Protein AF-A7SDS0-F1 (afdb_monomer)

Radius of gyration: 24.42 Å; Cα contacts (8 Å, |Δi|>4): 130; chains: 1; bounding box: 53×32×60 Å

Foldseek 3Di:
DPCADPPPRDNQWDDDVVQQWIARPVPRDTPDRHNDDPDWDWDQDPVRDIDTPDADDDPLDDDDGPDPDDDPDDDPVVVVLVVVLVVLLVLLVVVCVVVVHDPVLSVQLSVVVSVCVVVVVCPPHDSNVSSVVSSVVSCVVVVDDD

Nearest PDB structures (foldseek):
  6cnf-assembly1_R  TM=6.313E-01  e=9.341E-07  Saccharomyces cerevisiae S288C
  7nvu-assembly1_M  TM=5.508E-01  e=5.081E-06  Homo sapiens
  7ega-assembly1_R  TM=6.354E-01  e=1.802E-04  Homo sapiens
  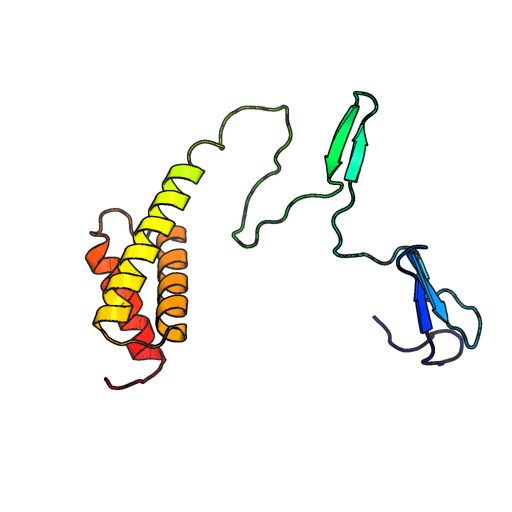5iy7-assembly1_M  TM=5.080E-01  e=5.376E-05  Homo sapiens
  7o4i-assembly1_M  TM=5.144E-01  e=5.688E-04  Saccharomyces cerevisiae S288C

pLDDT: mean 79.56, std 15.43, range [40.0, 96.19]

Structure (mmCIF, N/CA/C/O backbone):
data_AF-A7SDS0-F1
#
_entry.id   AF-A7SDS0-F1
#
loop_
_atom_site.group_PDB
_atom_site.id
_atom_site.type_symbol
_atom_site.label_atom_id
_atom_site.label_alt_id
_atom_site.label_comp_id
_atom_site.label_asym_id
_atom_site.label_entity_id
_atom_site.label_seq_id
_atom_site.pdbx_PDB_ins_code
_atom_site.Cartn_x
_atom_site.Cartn_y
_atom_site.Cartn_z
_atom_site.occupancy
_atom_site.B_iso_or_equiv
_atom_site.auth_seq_id
_atom_site.auth_comp_id
_atom_site.auth_asym_id
_atom_site.auth_atom_id
_atom_site.pdbx_PDB_model_num
ATOM 1 N N . MET A 1 1 ? -15.437 -6.298 22.801 1.00 51.81 1 MET A N 1
ATOM 2 C CA . MET A 1 1 ? -16.235 -5.190 23.356 1.00 51.81 1 MET A CA 1
ATOM 3 C C . MET A 1 1 ? -17.677 -5.644 23.437 1.00 51.81 1 MET A C 1
ATOM 5 O O . MET A 1 1 ? -18.330 -5.789 22.411 1.00 51.81 1 MET A O 1
ATOM 9 N N . SER A 1 2 ? -18.128 -5.999 24.636 1.00 57.97 2 SER A N 1
ATOM 10 C CA . SER A 1 2 ? -19.530 -6.306 24.908 1.00 57.97 2 SER A CA 1
ATOM 11 C C . SER A 1 2 ? -20.319 -5.001 24.879 1.00 57.97 2 SER A C 1
ATOM 13 O O . SER A 1 2 ? -20.086 -4.124 25.701 1.00 57.97 2 SER A O 1
ATOM 15 N N . SER A 1 3 ? -21.247 -4.858 23.937 1.00 71.56 3 SER A N 1
ATOM 16 C CA . SER A 1 3 ? -22.102 -3.670 23.782 1.00 71.56 3 SER A CA 1
ATOM 17 C C . SER A 1 3 ? -23.233 -3.588 24.818 1.00 71.56 3 SER A C 1
ATOM 19 O O . SER A 1 3 ? -24.247 -2.936 24.582 1.00 71.56 3 SER A O 1
ATOM 21 N N . VAL A 1 4 ? -23.114 -4.330 25.917 1.00 87.19 4 VAL A N 1
ATOM 22 C CA . VAL A 1 4 ? -24.142 -4.488 26.946 1.00 87.19 4 VAL A CA 1
ATOM 23 C C . VAL A 1 4 ? -23.477 -4.567 28.312 1.00 87.19 4 VAL A C 1
ATOM 25 O O . VAL A 1 4 ? -22.436 -5.207 28.474 1.00 87.19 4 VAL A O 1
ATOM 28 N N . CYS A 1 5 ? -24.081 -3.909 29.294 1.00 87.81 5 CYS A N 1
ATOM 29 C CA . CYS A 1 5 ? -23.612 -3.908 30.668 1.00 87.81 5 CYS A CA 1
ATOM 30 C C . CYS A 1 5 ? -23.800 -5.290 31.309 1.00 87.81 5 CYS A C 1
ATOM 32 O O . CYS A 1 5 ? -24.915 -5.806 31.369 1.00 87.81 5 CYS A O 1
ATOM 34 N N . SER A 1 6 ? -22.729 -5.856 31.867 1.00 85.56 6 SER A N 1
ATOM 35 C CA . SER A 1 6 ? -22.751 -7.160 32.546 1.00 85.56 6 SER A CA 1
ATOM 36 C C . SER A 1 6 ? -23.578 -7.176 33.838 1.00 85.56 6 SER A C 1
ATOM 38 O O . SER A 1 6 ? -23.940 -8.248 34.310 1.00 85.56 6 SER A O 1
ATOM 40 N N . ASN A 1 7 ? -23.853 -6.006 34.424 1.00 84.38 7 ASN A N 1
ATOM 41 C CA . ASN A 1 7 ? -24.532 -5.887 35.716 1.00 84.38 7 ASN A CA 1
ATOM 42 C C . ASN A 1 7 ? -26.047 -5.654 35.574 1.00 84.38 7 ASN A C 1
ATOM 44 O O . ASN A 1 7 ? -26.835 -6.257 36.294 1.00 84.38 7 ASN A O 1
ATOM 48 N N . CYS A 1 8 ? -26.472 -4.801 34.636 1.00 88.69 8 CYS A N 1
ATOM 49 C CA . CYS A 1 8 ? -27.887 -4.436 34.467 1.00 88.69 8 CYS A CA 1
ATOM 50 C C . CYS A 1 8 ? -28.469 -4.773 33.085 1.00 88.69 8 CYS A C 1
ATOM 52 O O . CYS A 1 8 ? -29.661 -4.577 32.865 1.00 88.69 8 CYS A O 1
ATOM 54 N N . GLY A 1 9 ? -27.651 -5.244 32.139 1.00 84.69 9 GLY A N 1
ATOM 55 C CA . GLY A 1 9 ? -28.074 -5.521 30.763 1.00 84.69 9 GLY A CA 1
ATOM 56 C C . GLY A 1 9 ? -28.340 -4.277 29.906 1.00 84.69 9 GLY A C 1
ATOM 57 O O . GLY A 1 9 ? -28.749 -4.415 28.756 1.00 84.69 9 GLY A O 1
ATOM 58 N N . GLY A 1 10 ? -28.111 -3.069 30.433 1.00 84.69 10 GLY A N 1
ATOM 59 C CA . GLY A 1 10 ? -28.291 -1.817 29.700 1.00 84.69 10 GLY A CA 1
ATOM 60 C C . GLY A 1 10 ? -27.309 -1.666 28.536 1.00 84.69 10 GLY A C 1
ATOM 61 O O . GLY A 1 10 ? -26.152 -2.076 28.628 1.00 84.69 10 GLY A O 1
ATOM 62 N N . SER A 1 11 ? -27.771 -1.058 27.445 1.00 86.19 11 SER A N 1
ATOM 63 C CA . SER A 1 11 ? -26.965 -0.738 26.257 1.00 86.19 11 SER A CA 1
ATOM 64 C C . SER A 1 11 ? -26.459 0.707 26.236 1.00 86.19 11 SER A C 1
ATOM 66 O O . SER A 1 11 ? -25.795 1.106 25.285 1.00 86.19 11 SER A O 1
ATOM 68 N N . ASP A 1 12 ? -26.808 1.495 27.252 1.00 86.88 12 ASP A N 1
ATOM 69 C CA . ASP A 1 12 ? -26.445 2.905 27.357 1.00 86.88 12 ASP A CA 1
ATOM 70 C C . ASP A 1 12 ? -25.140 3.039 28.152 1.00 86.88 12 ASP A C 1
ATOM 72 O O . ASP A 1 12 ? -25.111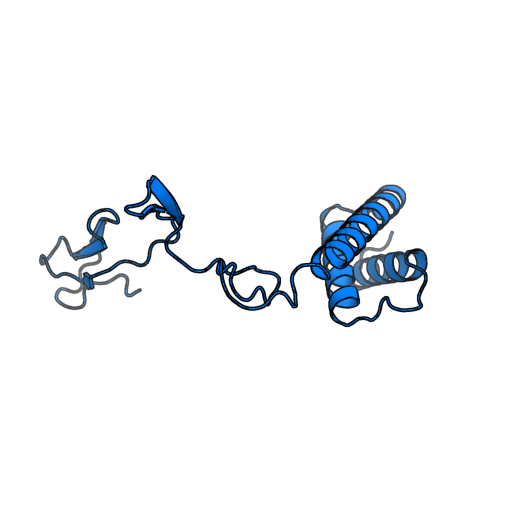 2.930 29.387 1.00 86.88 12 ASP A O 1
ATOM 76 N N . ILE A 1 13 ? -24.040 3.141 27.408 1.00 87.75 13 ILE A N 1
ATOM 77 C CA . ILE A 1 13 ? -22.668 3.141 27.912 1.00 87.75 13 ILE A CA 1
ATOM 78 C C . ILE A 1 13 ? -22.020 4.444 27.456 1.00 87.75 13 ILE A C 1
ATOM 80 O O . ILE A 1 13 ? -21.896 4.681 26.254 1.00 87.75 13 ILE A O 1
ATOM 84 N N . ASP A 1 14 ? -21.607 5.259 28.419 1.00 86.94 14 ASP A N 1
ATOM 85 C CA . ASP A 1 14 ? -20.808 6.452 28.178 1.00 86.94 14 ASP A CA 1
ATOM 86 C C . ASP A 1 14 ? -19.329 6.064 28.100 1.00 86.94 14 ASP A C 1
ATOM 88 O O . ASP A 1 14 ? -18.817 5.310 28.934 1.00 86.94 14 ASP A O 1
ATOM 92 N N . LEU A 1 15 ? -18.659 6.547 27.061 1.00 85.31 15 LEU A N 1
ATOM 93 C CA . LEU A 1 15 ? -17.249 6.293 26.802 1.00 85.31 15 LEU A CA 1
ATOM 94 C C . LEU A 1 15 ? -16.535 7.636 26.906 1.00 85.31 15 LEU A C 1
ATOM 96 O O . LEU A 1 15 ? -16.684 8.460 26.004 1.00 85.31 15 LEU A O 1
ATOM 100 N N . ASP A 1 16 ? -15.757 7.844 27.971 1.00 83.25 16 ASP A N 1
ATOM 101 C CA . ASP A 1 16 ? -14.927 9.041 28.135 1.00 83.25 16 ASP A CA 1
ATOM 102 C C . ASP A 1 16 ? -13.450 8.679 27.896 1.00 83.25 16 ASP A C 1
ATOM 104 O O . ASP A 1 16 ? -12.775 8.178 28.802 1.00 83.25 16 ASP A O 1
ATOM 108 N N . PRO A 1 17 ? -12.907 8.946 26.691 1.00 74.81 17 PRO A N 1
ATOM 109 C CA . PRO A 1 17 ? -11.506 8.676 26.377 1.00 74.81 17 PRO A CA 1
ATOM 110 C C . PRO A 1 17 ? -10.539 9.501 27.232 1.00 74.81 17 PRO A C 1
ATOM 112 O O . PRO A 1 17 ? -9.401 9.093 27.433 1.00 74.81 17 PRO A O 1
ATOM 115 N N . SER A 1 18 ? -10.983 10.654 27.739 1.00 76.00 18 SER A N 1
ATOM 116 C CA . SER A 1 18 ? -10.165 11.587 28.523 1.00 76.00 18 SER A CA 1
ATOM 117 C C . SER A 1 18 ? -9.903 11.062 29.931 1.00 76.00 18 SER A C 1
ATOM 119 O O . SER A 1 18 ? -8.848 11.323 30.506 1.00 76.00 18 SER A O 1
ATOM 121 N N . ARG A 1 19 ? -10.876 10.338 30.494 1.00 76.25 19 ARG A N 1
ATOM 122 C CA . ARG A 1 19 ? -10.727 9.611 31.761 1.00 76.25 19 ARG A CA 1
ATOM 123 C C . ARG A 1 19 ? -10.190 8.199 31.562 1.00 76.25 19 ARG A C 1
ATOM 125 O O . ARG A 1 19 ? -9.495 7.709 32.442 1.00 76.25 19 ARG A O 1
ATOM 132 N N . GLY A 1 20 ? -10.443 7.608 30.395 1.00 77.50 20 GLY A N 1
ATOM 133 C CA . GLY A 1 20 ? -10.007 6.258 30.059 1.00 77.50 20 GLY A CA 1
ATOM 134 C C . GLY A 1 20 ? -10.972 5.174 30.531 1.00 77.50 20 GLY A C 1
ATOM 135 O O . GLY A 1 20 ? -10.578 4.011 30.527 1.00 77.50 20 GLY A O 1
ATOM 136 N N . ASP A 1 21 ? -12.212 5.529 30.878 1.00 85.81 21 ASP A N 1
ATOM 137 C CA . ASP A 1 21 ? -13.171 4.611 31.493 1.00 85.81 21 ASP A CA 1
ATOM 138 C C . ASP A 1 21 ? -14.467 4.525 30.673 1.00 85.81 21 ASP A C 1
ATOM 140 O O . ASP A 1 21 ? -14.934 5.507 30.086 1.00 85.81 21 ASP A O 1
ATOM 144 N N . ALA A 1 22 ? -15.067 3.335 30.651 1.00 87.44 22 ALA A N 1
ATOM 145 C CA . ALA A 1 22 ? -16.376 3.076 30.056 1.00 87.44 22 ALA A CA 1
ATOM 146 C C . ALA A 1 22 ? -17.408 2.835 31.162 1.00 87.44 22 ALA A C 1
ATOM 148 O O . ALA A 1 22 ? -17.317 1.841 31.886 1.00 87.44 22 ALA A O 1
ATOM 149 N N . VAL A 1 23 ? -18.415 3.701 31.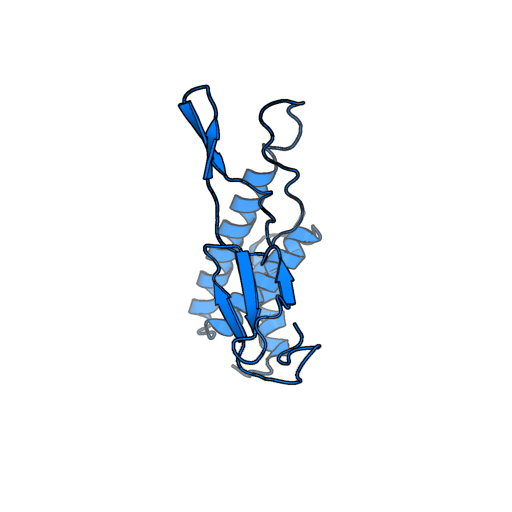291 1.00 89.06 23 VAL A N 1
ATOM 150 C CA . VAL A 1 23 ? -19.382 3.651 32.399 1.00 89.06 23 VAL A CA 1
ATOM 151 C C . VAL A 1 23 ? -20.795 3.434 31.875 1.00 89.06 23 VAL A C 1
ATOM 153 O O . VAL A 1 23 ? -21.276 4.143 30.998 1.00 89.06 23 VAL A O 1
ATOM 156 N N . CYS A 1 24 ? -21.514 2.462 32.435 1.00 90.69 24 CYS A N 1
ATOM 157 C CA . CYS A 1 24 ? -22.931 2.297 32.127 1.00 90.69 24 CYS A CA 1
ATOM 158 C C . CYS A 1 24 ? -23.766 3.385 32.818 1.00 90.69 24 CYS A C 1
ATOM 160 O O . CYS A 1 24 ? -23.798 3.448 34.048 1.00 90.69 24 CYS A O 1
ATOM 162 N N . MET A 1 25 ? -24.517 4.179 32.052 1.00 88.56 25 MET A N 1
ATOM 163 C CA . MET A 1 25 ? -25.352 5.256 32.606 1.00 88.56 25 MET A CA 1
ATOM 164 C C . MET A 1 25 ? -26.593 4.739 33.350 1.00 88.56 25 MET A C 1
ATOM 166 O O . MET A 1 25 ? -27.141 5.433 34.202 1.00 88.56 25 MET A O 1
ATOM 170 N N . GLY A 1 26 ? -27.023 3.502 33.080 1.00 86.62 26 GLY A N 1
ATOM 171 C CA . GLY A 1 26 ? -28.203 2.906 33.716 1.00 86.62 26 GLY A 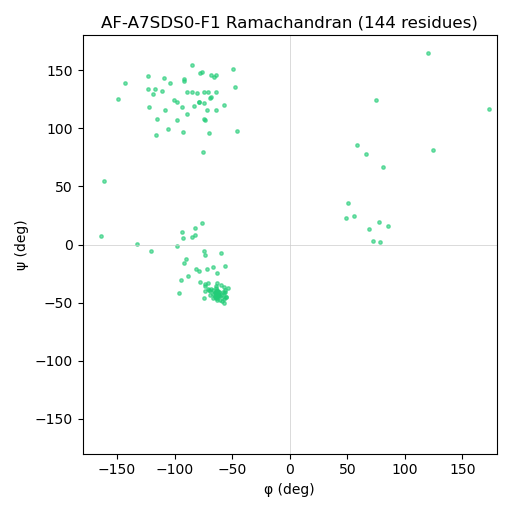CA 1
ATOM 172 C C . GLY A 1 26 ? -27.976 2.401 35.146 1.00 86.62 26 GLY A C 1
ATOM 173 O O . GLY A 1 26 ? -28.898 2.429 35.957 1.00 86.62 26 GLY A O 1
ATOM 174 N N . CYS A 1 27 ? -26.769 1.926 35.473 1.00 89.94 27 CYS A N 1
ATOM 175 C CA . CYS A 1 27 ? -26.460 1.368 36.800 1.00 89.94 27 CYS A CA 1
ATOM 176 C C . CYS A 1 27 ? -25.161 1.892 37.428 1.00 89.94 27 CYS A C 1
ATOM 178 O O . CYS A 1 27 ? -24.797 1.449 38.515 1.00 89.94 27 CYS A O 1
ATOM 180 N N . GLY A 1 28 ? -24.441 2.790 36.749 1.00 85.69 28 GLY A N 1
ATOM 181 C CA . GLY A 1 28 ? -23.186 3.378 37.227 1.00 85.69 28 GLY A CA 1
ATOM 182 C C . GLY A 1 28 ? -22.011 2.400 37.298 1.00 85.69 28 GLY A C 1
ATOM 183 O O . GLY A 1 28 ? -21.008 2.696 37.938 1.00 85.69 28 GLY A O 1
ATOM 184 N N . SER A 1 29 ? -22.129 1.214 36.694 1.00 86.88 29 SER A N 1
ATOM 185 C CA . SER A 1 29 ? -21.057 0.215 36.715 1.00 86.88 29 SER A CA 1
ATOM 186 C C . SER A 1 29 ? -19.999 0.540 35.664 1.00 86.88 29 SER A C 1
ATOM 188 O O . SER A 1 29 ? -20.341 0.760 34.500 1.00 86.88 29 SER A O 1
ATOM 190 N N . VAL A 1 30 ? -18.732 0.533 36.079 1.00 88.12 30 VAL A N 1
ATOM 191 C CA . VAL A 1 30 ? -17.578 0.686 35.188 1.00 88.12 30 VAL A CA 1
ATOM 192 C C . VAL A 1 30 ? -17.316 -0.650 34.496 1.00 88.12 30 VAL A C 1
ATOM 194 O O . VAL A 1 30 ? -17.205 -1.687 35.150 1.00 88.12 30 VAL A O 1
ATOM 197 N N . LEU A 1 31 ? -17.325 -0.638 33.166 1.00 86.38 31 LEU A N 1
ATOM 198 C CA . LEU A 1 31 ? -17.192 -1.825 32.321 1.00 86.38 31 LEU A CA 1
ATOM 199 C C . LEU A 1 31 ? -15.746 -2.064 31.883 1.00 86.38 31 LEU A C 1
ATOM 201 O O . LEU A 1 31 ? -15.356 -3.214 31.693 1.00 86.38 31 LEU A O 1
ATOM 205 N N . GLU A 1 32 ? -14.967 -0.996 31.727 1.00 79.06 32 GLU A N 1
ATOM 206 C CA . GLU A 1 32 ? -13.560 -1.046 31.340 1.00 79.06 32 GLU A CA 1
ATOM 207 C C . GLU A 1 32 ? -12.837 0.146 31.971 1.00 79.06 32 GLU A C 1
ATOM 209 O O . GLU A 1 32 ? -13.264 1.282 31.775 1.00 79.06 32 GLU A O 1
ATOM 214 N N . ASP A 1 33 ? -11.771 -0.140 32.721 1.00 72.25 33 ASP A N 1
ATOM 215 C CA . ASP A 1 33 ? -10.787 0.837 33.186 1.00 72.25 33 ASP A CA 1
ATOM 216 C C . ASP A 1 33 ? -9.575 0.723 32.247 1.00 72.25 33 ASP A C 1
ATOM 218 O O . ASP A 1 33 ? -8.994 -0.363 32.126 1.00 72.25 33 ASP A O 1
ATOM 222 N N . ASN A 1 34 ? -9.154 1.826 31.625 1.00 72.38 34 ASN A N 1
ATOM 223 C CA . ASN A 1 34 ? -8.078 1.938 30.621 1.00 72.38 34 ASN A CA 1
ATOM 224 C C . ASN A 1 34 ? -8.463 1.557 29.177 1.00 72.38 34 ASN A C 1
ATOM 226 O O . ASN A 1 34 ? -7.914 0.624 28.583 1.00 72.38 34 ASN A O 1
ATOM 230 N N . ILE A 1 35 ? -9.342 2.352 28.570 1.00 74.75 35 ILE A N 1
ATOM 231 C CA . ILE A 1 35 ? -9.636 2.301 27.133 1.00 74.75 35 ILE A CA 1
ATOM 232 C C . ILE A 1 35 ? -8.340 2.507 26.328 1.00 74.75 35 ILE A C 1
ATOM 234 O O . ILE A 1 35 ? -7.693 3.553 26.400 1.00 74.75 35 ILE A O 1
ATOM 238 N N . ILE A 1 36 ? -7.970 1.518 25.508 1.00 69.69 36 ILE A N 1
ATOM 239 C CA . ILE A 1 36 ? -6.827 1.633 24.592 1.00 69.69 36 ILE A CA 1
ATOM 240 C C . ILE A 1 36 ? -7.214 2.547 23.427 1.00 69.69 36 ILE A C 1
ATOM 242 O O . ILE A 1 36 ? -7.964 2.155 22.529 1.00 69.69 36 ILE A O 1
ATOM 246 N N . VAL A 1 37 ? -6.664 3.758 23.412 1.00 67.00 37 VAL A N 1
ATOM 247 C CA . VAL A 1 37 ? -6.875 4.736 22.339 1.00 67.00 37 VAL A CA 1
ATOM 248 C C . VAL A 1 37 ? -5.778 4.593 21.278 1.00 67.00 37 VAL A C 1
ATOM 250 O O . VAL A 1 37 ? -4.611 4.377 21.591 1.00 67.00 37 VAL A O 1
ATOM 253 N N . SER A 1 38 ? -6.132 4.718 19.997 1.00 69.00 38 SER A N 1
ATOM 254 C CA . SER A 1 38 ? -5.159 4.676 18.884 1.00 69.00 38 SER A CA 1
ATOM 255 C C . SER A 1 38 ? -4.462 6.021 18.632 1.00 69.00 38 SER A C 1
ATOM 257 O O . SER A 1 38 ? -3.877 6.223 17.566 1.00 69.00 38 SER A O 1
ATOM 259 N N . GLU A 1 39 ? -4.560 6.965 19.568 1.00 71.12 39 GLU A N 1
ATOM 260 C CA . GLU A 1 39 ? -3.958 8.288 19.432 1.00 71.12 39 GLU A CA 1
ATOM 261 C C . GLU A 1 39 ? -2.489 8.304 19.870 1.00 71.12 39 GLU A C 1
ATOM 263 O O . GLU A 1 39 ? -2.031 7.477 20.658 1.00 71.12 39 GLU A O 1
ATOM 268 N N . VAL A 1 40 ? -1.723 9.246 19.319 1.00 69.56 40 VAL A N 1
ATOM 269 C CA . VAL A 1 40 ? -0.298 9.393 19.632 1.00 69.56 40 VAL A CA 1
ATOM 270 C C . VAL A 1 40 ? -0.153 10.320 20.834 1.00 69.56 40 VAL A C 1
ATOM 272 O O . VAL A 1 40 ? -0.408 11.517 20.722 1.00 69.56 40 VAL A O 1
ATOM 275 N N . GLN A 1 41 ? 0.296 9.781 21.966 1.00 71.31 41 GLN A N 1
ATOM 276 C CA . GLN A 1 41 ? 0.593 10.565 23.165 1.00 71.31 41 GLN A CA 1
ATOM 277 C C . GLN A 1 41 ? 2.071 10.987 23.185 1.00 71.31 41 GLN A C 1
ATOM 279 O O . GLN A 1 41 ? 2.949 10.213 22.802 1.00 71.31 41 GLN A O 1
ATOM 284 N N . PHE A 1 42 ? 2.365 12.202 23.655 1.00 76.19 42 PHE A N 1
ATOM 285 C CA . PHE A 1 42 ? 3.730 12.719 23.802 1.00 76.19 42 PHE A CA 1
ATOM 286 C C . PHE A 1 42 ? 4.041 12.991 25.276 1.00 76.19 42 PHE A C 1
ATOM 288 O O . PHE A 1 42 ? 3.236 13.596 25.978 1.00 76.19 42 PHE A O 1
ATOM 295 N N . GLN A 1 43 ? 5.214 12.557 25.735 1.00 82.94 43 GLN A N 1
ATOM 296 C CA . GLN A 1 43 ? 5.751 12.841 27.061 1.00 82.94 43 GLN A CA 1
ATOM 297 C C . GLN A 1 43 ? 6.959 13.767 26.949 1.00 82.94 43 GLN A C 1
ATOM 299 O O . GLN A 1 43 ? 7.867 13.536 26.149 1.00 82.94 43 GLN A O 1
ATOM 304 N N . GLU A 1 44 ? 6.982 14.811 27.768 1.00 83.56 44 GLU A N 1
ATOM 305 C CA . GLU A 1 44 ? 8.148 15.671 27.937 1.00 83.56 44 GLU A CA 1
ATOM 306 C C . GLU A 1 44 ? 9.112 15.035 28.947 1.00 83.56 44 GLU A C 1
ATOM 308 O O . GLU A 1 44 ? 8.772 14.794 30.105 1.00 83.56 44 GLU A O 1
ATOM 313 N N . ASN A 1 45 ? 10.332 14.741 28.505 1.00 80.06 45 ASN A N 1
ATOM 314 C CA . ASN A 1 45 ? 11.407 14.260 29.359 1.00 80.06 45 ASN A CA 1
ATOM 315 C C . ASN A 1 45 ? 12.000 15.446 30.126 1.00 80.06 45 ASN A C 1
ATOM 317 O O . ASN A 1 45 ? 12.128 16.544 29.588 1.00 80.06 45 ASN A O 1
ATOM 321 N N . SER A 1 46 ? 12.477 15.209 31.349 1.00 79.50 46 SER A N 1
ATOM 322 C CA . SER A 1 46 ? 13.044 16.237 32.241 1.00 79.50 46 SER A CA 1
ATOM 323 C C . SER A 1 46 ? 14.266 16.993 31.683 1.00 79.50 46 SER A C 1
ATOM 325 O O . SER A 1 46 ? 14.716 17.957 32.291 1.00 79.50 46 SER A O 1
ATOM 327 N N . LEU A 1 47 ? 14.803 16.572 30.533 1.00 80.44 47 LEU A N 1
ATOM 328 C CA . LEU A 1 47 ? 15.858 17.255 29.773 1.00 80.44 47 LEU A CA 1
ATOM 329 C C . LEU A 1 47 ? 15.312 18.189 28.666 1.00 80.44 47 LEU A C 1
ATOM 331 O O . LEU A 1 47 ? 16.082 18.649 27.828 1.00 80.44 47 LEU A O 1
ATOM 335 N N . GLY A 1 48 ? 14.002 18.459 28.633 1.00 77.44 48 GLY A N 1
ATOM 336 C CA . GLY A 1 48 ? 13.370 19.353 27.652 1.00 77.44 48 GLY A CA 1
ATOM 337 C C . GLY A 1 48 ? 13.164 18.736 26.263 1.00 77.44 48 GLY A C 1
ATOM 338 O O . GLY A 1 48 ? 13.009 19.461 25.285 1.00 77.44 48 GLY A O 1
ATOM 339 N N . GLY A 1 49 ? 13.192 17.405 26.153 1.00 80.00 49 GLY A N 1
ATOM 340 C CA . GLY A 1 49 ? 12.893 16.687 24.910 1.00 80.00 49 GLY A CA 1
ATOM 341 C C . GLY A 1 49 ? 11.500 16.066 24.947 1.00 80.00 49 GLY A C 1
ATOM 342 O O . GLY A 1 49 ? 11.126 15.486 25.958 1.00 80.00 49 GLY A O 1
ATOM 343 N N . THR A 1 50 ? 10.749 16.129 23.851 1.00 79.75 50 THR A N 1
ATOM 344 C CA . THR A 1 50 ? 9.475 15.412 23.697 1.00 79.75 50 THR A CA 1
ATOM 345 C C . THR A 1 50 ? 9.721 14.019 23.112 1.00 79.75 50 THR A C 1
ATOM 347 O O . THR A 1 50 ? 10.446 13.860 22.132 1.00 79.75 50 THR A O 1
ATOM 350 N N . SER A 1 51 ? 9.138 12.983 23.713 1.00 75.19 51 SER A N 1
ATOM 351 C CA . SER A 1 51 ? 9.159 11.604 23.209 1.00 75.19 51 SER A CA 1
ATOM 352 C C . SER A 1 51 ? 7.729 11.107 23.027 1.00 75.19 51 SER A C 1
ATOM 354 O O . SER A 1 51 ? 6.897 11.292 23.909 1.00 75.19 51 SER A O 1
ATOM 356 N N . ALA A 1 52 ? 7.418 10.480 21.891 1.00 74.19 52 ALA A N 1
ATOM 357 C CA . ALA A 1 52 ? 6.127 9.818 21.717 1.00 74.19 52 ALA A CA 1
ATOM 358 C C . ALA A 1 52 ? 6.073 8.553 22.589 1.00 74.19 52 ALA A C 1
ATOM 360 O O . ALA A 1 52 ? 7.008 7.748 22.573 1.00 74.19 52 ALA A O 1
ATOM 361 N N . ILE A 1 53 ? 4.991 8.380 23.343 1.00 68.38 53 ILE A N 1
ATOM 362 C CA . ILE A 1 53 ? 4.737 7.179 24.134 1.00 68.38 53 ILE A CA 1
ATOM 363 C C . ILE A 1 53 ? 4.225 6.094 23.183 1.00 68.38 53 ILE A C 1
ATOM 365 O O . ILE A 1 53 ? 3.224 6.274 22.493 1.00 68.38 53 ILE A O 1
ATOM 369 N N . GLY A 1 54 ? 4.918 4.956 23.151 1.00 68.00 54 GLY A N 1
ATOM 370 C CA . GLY A 1 54 ? 4.533 3.784 22.365 1.00 68.00 54 GLY A CA 1
ATOM 371 C C . GLY A 1 54 ? 5.580 3.356 21.337 1.00 68.00 54 GLY A C 1
ATOM 372 O O . GLY A 1 54 ? 6.522 4.074 21.007 1.00 68.00 54 GLY A O 1
ATOM 373 N N . GLN A 1 55 ? 5.426 2.134 20.829 1.00 65.38 55 GLN A N 1
ATOM 374 C CA . GLN A 1 55 ? 6.298 1.576 19.799 1.00 65.38 55 GLN A CA 1
ATOM 375 C C . GLN A 1 55 ? 5.646 1.746 18.425 1.00 65.38 55 GLN A C 1
ATOM 377 O O . GLN A 1 55 ? 4.559 1.229 18.180 1.00 65.38 55 GLN A O 1
ATOM 382 N N . PHE A 1 56 ? 6.328 2.416 17.493 1.00 64.69 56 PHE A N 1
ATOM 383 C CA . PHE A 1 56 ? 5.865 2.483 16.107 1.00 64.69 56 PHE A CA 1
ATOM 384 C C . PHE A 1 56 ? 5.874 1.085 15.473 1.00 64.69 56 PHE A C 1
ATOM 386 O O . PHE A 1 56 ? 6.932 0.481 15.273 1.00 64.69 56 PHE A O 1
ATOM 393 N N . VAL A 1 57 ? 4.694 0.580 15.114 1.00 60.69 57 VAL A N 1
ATOM 394 C CA . VAL A 1 57 ? 4.539 -0.677 14.377 1.00 60.69 57 VAL A CA 1
ATOM 395 C C . VAL A 1 57 ? 4.351 -0.351 12.899 1.00 60.69 57 VAL A C 1
ATOM 397 O O . VAL A 1 57 ? 3.309 0.137 12.472 1.00 60.69 57 VAL A O 1
ATOM 400 N N . SER A 1 58 ? 5.374 -0.612 12.086 1.00 61.50 58 SER A N 1
ATOM 401 C CA . SER A 1 58 ? 5.261 -0.442 10.635 1.00 61.50 58 SER A CA 1
ATOM 402 C C . SER A 1 58 ? 4.430 -1.570 10.021 1.00 61.50 58 SER A C 1
ATOM 404 O O . SER A 1 58 ? 4.743 -2.745 10.218 1.00 61.50 58 SER A O 1
ATOM 406 N N . SER A 1 59 ? 3.450 -1.212 9.183 1.00 60.66 59 SER A N 1
ATOM 407 C CA . SER A 1 59 ? 2.668 -2.161 8.373 1.00 60.66 59 SER A CA 1
ATOM 408 C C . SER A 1 59 ? 3.530 -3.057 7.469 1.00 60.66 59 SER A C 1
ATOM 410 O O . SER A 1 59 ? 3.047 -4.085 7.001 1.00 60.66 59 SER A O 1
ATOM 412 N N . GLU A 1 60 ? 4.786 -2.688 7.198 1.00 62.69 60 GLU A N 1
ATOM 413 C CA . GLU A 1 60 ? 5.670 -3.416 6.281 1.00 62.69 60 GLU A CA 1
ATOM 414 C C . GLU A 1 60 ? 6.559 -4.468 6.964 1.00 62.69 60 GLU A C 1
ATOM 416 O O . GLU A 1 60 ? 7.364 -5.109 6.290 1.00 62.69 60 GLU A O 1
ATOM 421 N N . GLY A 1 61 ? 6.369 -4.711 8.266 1.00 54.53 61 GLY A N 1
ATOM 422 C CA . GLY A 1 61 ? 7.039 -5.787 8.989 1.00 54.53 61 GLY A CA 1
ATOM 423 C C . GLY A 1 61 ? 8.511 -5.490 9.289 1.00 54.53 61 GLY A C 1
ATOM 424 O O . GLY A 1 61 ? 9.338 -5.262 8.411 1.00 54.53 61 GLY A O 1
ATOM 425 N N . ASN A 1 62 ? 8.841 -5.562 10.576 1.00 57.97 62 ASN A N 1
ATOM 426 C CA . ASN A 1 62 ? 10.190 -5.488 11.130 1.00 57.97 62 ASN A CA 1
ATOM 427 C C . ASN A 1 62 ? 10.911 -4.134 10.967 1.00 57.97 62 ASN A C 1
ATOM 429 O O . ASN A 1 62 ? 11.859 -3.978 10.195 1.00 57.97 62 ASN A O 1
ATOM 433 N N . LYS A 1 63 ? 10.531 -3.176 11.815 1.00 55.81 63 LYS A N 1
ATOM 434 C CA . LYS A 1 63 ? 11.475 -2.180 12.326 1.00 55.81 63 LYS A CA 1
ATOM 435 C C . LYS A 1 63 ? 11.567 -2.376 13.832 1.00 55.81 63 LYS A C 1
ATOM 437 O O . LYS A 1 63 ? 10.734 -1.879 14.582 1.00 55.81 63 LYS A O 1
ATOM 442 N N . ALA A 1 64 ? 12.559 -3.166 14.241 1.00 46.94 64 ALA A N 1
ATOM 443 C CA . ALA A 1 64 ? 13.091 -3.085 15.592 1.00 46.94 64 ALA A CA 1
ATOM 444 C C . ALA A 1 64 ? 13.340 -1.601 15.916 1.00 46.94 64 ALA A C 1
ATOM 446 O O . ALA A 1 64 ? 13.785 -0.849 15.044 1.00 46.94 64 ALA A O 1
ATOM 447 N N . GLY A 1 65 ? 12.940 -1.200 17.120 1.00 50.06 65 GLY A N 1
ATOM 448 C CA . GLY A 1 65 ? 12.730 0.184 17.522 1.00 50.06 65 GLY A CA 1
ATOM 449 C C . GLY A 1 65 ? 13.868 1.151 17.202 1.00 50.06 65 GLY A C 1
ATOM 450 O O . GLY A 1 65 ? 15.049 0.807 17.194 1.00 50.06 65 GLY A O 1
ATOM 451 N N . ILE A 1 66 ? 13.483 2.409 16.997 1.00 49.66 66 ILE A N 1
ATOM 452 C CA . ILE A 1 66 ? 14.393 3.547 17.105 1.00 49.66 66 ILE A CA 1
ATOM 453 C C . ILE A 1 66 ? 14.611 3.784 18.603 1.00 49.66 66 ILE A C 1
ATOM 455 O O . ILE A 1 66 ? 13.957 4.612 19.222 1.00 49.66 66 ILE A O 1
ATOM 459 N N . GLY A 1 67 ? 15.488 2.977 19.199 1.00 47.59 67 GLY A N 1
ATOM 460 C CA . GLY A 1 67 ? 16.099 3.262 20.491 1.00 47.59 67 GLY A CA 1
ATOM 461 C C . GLY A 1 67 ? 17.431 3.967 20.253 1.00 47.59 67 GLY A C 1
ATOM 462 O O . GLY A 1 67 ? 18.325 3.411 19.613 1.00 47.59 67 GLY A O 1
ATOM 463 N N . LEU A 1 68 ? 17.568 5.200 20.743 1.00 45.09 68 LEU A N 1
ATOM 464 C CA . LEU A 1 68 ? 18.842 5.913 20.779 1.00 45.09 68 LEU A CA 1
ATOM 465 C C . LEU A 1 68 ? 19.742 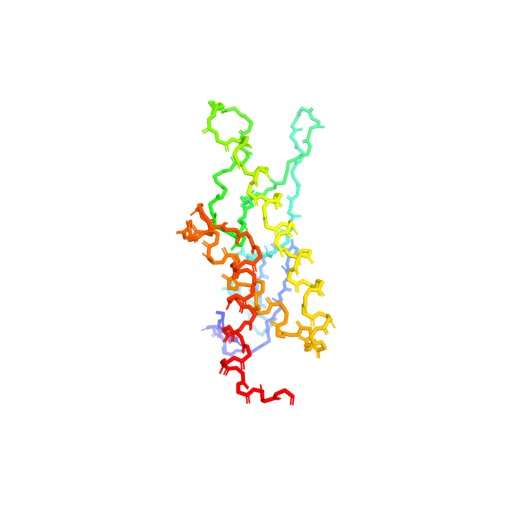5.246 21.827 1.00 45.09 68 LEU A C 1
ATOM 467 O O . LEU A 1 68 ? 19.642 5.535 23.013 1.00 45.09 68 LEU A O 1
ATOM 471 N N . GLY A 1 69 ? 20.610 4.340 21.380 1.00 49.28 69 GLY A N 1
ATOM 472 C CA . GLY A 1 69 ? 21.643 3.735 22.221 1.00 49.28 69 GLY A CA 1
ATOM 473 C C . GLY A 1 69 ? 21.588 2.215 22.237 1.00 49.28 69 GLY A C 1
ATOM 474 O O . GLY A 1 69 ? 21.043 1.618 23.152 1.00 49.28 69 GLY A O 1
ATOM 475 N N . THR A 1 70 ? 22.149 1.588 21.204 1.00 45.44 70 THR A N 1
ATOM 476 C CA . THR A 1 70 ? 22.890 0.309 21.238 1.00 45.44 70 THR A CA 1
ATOM 477 C C . THR A 1 70 ? 23.201 -0.097 19.796 1.00 45.44 70 THR A C 1
ATOM 479 O O . THR A 1 70 ? 22.310 -0.337 18.992 1.00 45.44 70 THR A O 1
ATOM 482 N N . GLY A 1 71 ? 24.490 -0.157 19.455 1.00 40.00 71 GLY A N 1
ATOM 483 C CA . GLY A 1 71 ? 25.001 -0.957 18.338 1.00 40.00 71 GLY A CA 1
ATOM 484 C C . GLY A 1 71 ? 24.429 -0.664 16.947 1.00 40.00 71 GLY A C 1
ATOM 485 O O . GLY A 1 71 ? 23.577 -1.387 16.438 1.00 40.00 71 GLY A O 1
ATOM 486 N N . PHE A 1 72 ? 25.016 0.316 16.260 1.00 48.12 72 PHE A N 1
ATOM 487 C CA . PHE A 1 72 ? 24.945 0.464 14.806 1.00 48.12 72 PHE A CA 1
ATOM 488 C C . PHE A 1 72 ? 25.203 -0.866 14.076 1.00 48.12 72 PHE A C 1
ATOM 490 O O . PHE A 1 72 ? 26.368 -1.170 13.870 1.00 48.12 72 PHE A O 1
ATOM 497 N N . ARG A 1 73 ? 24.171 -1.623 13.650 1.00 45.06 73 ARG A N 1
ATOM 498 C CA . ARG A 1 73 ? 24.207 -2.595 12.521 1.00 45.06 73 ARG A CA 1
ATOM 499 C C . ARG A 1 73 ? 22.805 -2.967 11.980 1.00 45.06 73 ARG A C 1
ATOM 501 O O . ARG A 1 73 ? 22.500 -4.151 11.879 1.00 45.06 73 ARG A O 1
ATOM 508 N N . HIS A 1 74 ? 21.955 -2.004 11.583 1.00 45.06 74 HIS A N 1
ATOM 509 C CA . HIS A 1 74 ? 20.918 -2.270 10.545 1.00 45.06 74 HIS A CA 1
ATOM 510 C C . HIS A 1 74 ? 20.238 -1.057 9.859 1.00 45.06 74 HIS A C 1
ATOM 512 O O . HIS A 1 74 ? 19.314 -1.250 9.071 1.00 45.06 74 HIS A O 1
ATOM 518 N N . GLY A 1 75 ? 20.685 0.185 10.088 1.00 48.06 75 GLY A N 1
ATOM 519 C CA . GLY A 1 75 ? 19.994 1.391 9.591 1.00 48.06 75 GLY A CA 1
ATOM 520 C C . GLY A 1 75 ? 20.250 1.800 8.130 1.00 48.06 75 GLY A C 1
ATOM 521 O O . GLY A 1 75 ? 19.416 2.481 7.550 1.00 48.06 75 GLY A O 1
ATOM 522 N N . LEU A 1 76 ? 21.350 1.371 7.500 1.00 49.59 76 LEU A N 1
ATOM 523 C CA . LEU A 1 76 ? 21.744 1.843 6.154 1.00 49.59 76 LEU A CA 1
ATOM 524 C C . LEU A 1 76 ? 21.222 0.984 4.987 1.00 49.59 76 LEU A C 1
ATOM 526 O O . LEU A 1 76 ? 21.207 1.423 3.843 1.00 49.59 76 LEU A O 1
ATOM 530 N N . ALA A 1 77 ? 20.763 -0.244 5.240 1.00 52.09 77 ALA A N 1
ATOM 531 C CA . ALA A 1 77 ? 20.279 -1.119 4.166 1.00 52.09 77 ALA A CA 1
ATOM 532 C C . ALA A 1 77 ? 18.850 -0.771 3.700 1.00 52.09 77 ALA A C 1
ATOM 534 O O . ALA A 1 77 ? 18.464 -1.107 2.578 1.00 52.09 77 ALA A O 1
ATOM 535 N N . GLN A 1 78 ? 18.060 -0.104 4.549 1.00 56.53 78 GLN A N 1
ATOM 536 C CA . GLN A 1 78 ? 16.647 0.196 4.289 1.00 56.53 78 GLN A CA 1
ATOM 537 C C . GLN A 1 78 ? 16.449 1.254 3.202 1.00 56.53 78 GLN A C 1
ATOM 539 O O . GLN A 1 78 ? 15.509 1.147 2.414 1.00 56.53 78 GLN A O 1
ATOM 544 N N . GLU A 1 79 ? 17.363 2.214 3.092 1.00 66.12 79 GLU A N 1
ATOM 545 C CA . GLU A 1 79 ? 17.275 3.280 2.094 1.00 66.12 79 GLU A CA 1
ATOM 546 C C . GLU A 1 79 ? 17.354 2.715 0.666 1.00 66.12 79 GLU A C 1
ATOM 548 O O . GLU A 1 79 ? 16.496 2.992 -0.170 1.00 66.12 79 GLU A O 1
ATOM 553 N N . SER A 1 80 ? 18.282 1.783 0.417 1.00 74.19 80 SER A N 1
ATOM 554 C CA . SER A 1 80 ? 18.428 1.124 -0.894 1.00 74.19 80 SER A CA 1
ATOM 555 C C . SER A 1 80 ? 17.166 0.368 -1.337 1.00 74.19 80 SER A C 1
ATOM 557 O O . SER A 1 80 ? 16.806 0.331 -2.521 1.00 74.19 80 SER A O 1
ATOM 559 N N . ARG A 1 81 ? 16.453 -0.217 -0.371 1.00 81.19 81 ARG A N 1
ATOM 560 C CA . ARG A 1 81 ? 15.214 -0.951 -0.603 1.00 81.19 81 ARG A CA 1
ATOM 561 C C . ARG A 1 81 ? 14.057 -0.001 -0.895 1.00 81.19 81 ARG A C 1
ATOM 563 O O . ARG A 1 81 ? 13.326 -0.245 -1.854 1.00 81.19 81 ARG A O 1
ATOM 570 N N . ALA A 1 82 ? 13.912 1.062 -0.105 1.00 83.38 82 ALA A N 1
ATOM 571 C CA . ALA A 1 82 ? 12.907 2.098 -0.328 1.00 83.38 82 ALA A CA 1
ATOM 572 C C . ALA A 1 82 ? 13.064 2.722 -1.724 1.00 83.38 82 ALA A C 1
ATOM 574 O O . ALA A 1 82 ? 12.101 2.759 -2.487 1.00 83.38 82 ALA A O 1
ATOM 575 N N . ILE A 1 83 ? 14.299 3.050 -2.117 1.00 87.12 83 ILE A N 1
ATOM 576 C CA . ILE A 1 83 ? 14.629 3.553 -3.459 1.00 87.12 83 ILE A CA 1
ATOM 577 C C . ILE A 1 83 ? 14.234 2.539 -4.546 1.00 87.12 83 ILE A C 1
ATOM 579 O O . ILE A 1 83 ? 13.650 2.899 -5.568 1.00 87.12 83 ILE A O 1
ATOM 583 N N . THR A 1 84 ? 14.508 1.245 -4.342 1.00 89.25 84 THR A N 1
ATOM 584 C CA . THR A 1 84 ? 14.132 0.187 -5.301 1.00 89.25 84 THR A CA 1
ATOM 585 C C . THR A 1 84 ? 12.612 0.068 -5.469 1.00 89.25 84 THR A C 1
ATOM 587 O O . THR A 1 84 ? 12.125 -0.154 -6.584 1.00 89.25 84 THR A O 1
ATOM 590 N N . LEU A 1 85 ? 11.858 0.208 -4.376 1.00 91.94 85 LEU A N 1
ATOM 591 C CA . LEU A 1 85 ? 10.396 0.189 -4.392 1.00 91.94 85 LEU A CA 1
ATOM 592 C C . LEU A 1 85 ? 9.827 1.430 -5.078 1.00 91.94 85 LEU A C 1
ATOM 594 O O . LEU A 1 85 ? 8.951 1.293 -5.929 1.00 91.94 85 LEU A O 1
ATOM 598 N N . GLU A 1 86 ? 10.366 2.612 -4.787 1.00 91.69 86 GLU A N 1
ATOM 599 C CA . GLU A 1 86 ? 9.950 3.865 -5.417 1.00 91.69 86 GLU A CA 1
ATOM 600 C C . GLU A 1 86 ? 10.221 3.858 -6.929 1.00 91.69 86 GLU A C 1
ATOM 602 O O . GLU A 1 86 ? 9.332 4.160 -7.730 1.00 91.69 86 GLU A O 1
ATOM 607 N N . ASN A 1 87 ? 11.414 3.422 -7.343 1.00 92.56 87 ASN A N 1
ATOM 608 C CA . ASN A 1 87 ? 11.765 3.273 -8.756 1.00 92.56 87 ASN A CA 1
ATOM 609 C C . ASN A 1 87 ? 10.853 2.262 -9.466 1.00 92.56 87 ASN A C 1
ATOM 611 O O . ASN A 1 87 ? 10.409 2.501 -10.592 1.00 92.56 87 ASN A O 1
ATOM 615 N N . GLY A 1 88 ? 10.537 1.145 -8.804 1.00 93.94 88 GLY A N 1
ATOM 616 C CA . GLY A 1 88 ? 9.573 0.166 -9.302 1.00 93.94 88 GLY A CA 1
ATOM 617 C C . GLY A 1 88 ? 8.172 0.756 -9.452 1.00 93.94 88 GLY A C 1
ATOM 618 O O . GLY A 1 88 ? 7.549 0.585 -10.499 1.00 93.94 88 GLY A O 1
ATOM 619 N N . ARG A 1 89 ? 7.706 1.520 -8.454 1.00 95.06 89 ARG A N 1
ATOM 620 C CA . ARG A 1 89 ? 6.408 2.206 -8.472 1.00 95.06 89 ARG A CA 1
ATOM 621 C C . ARG A 1 89 ? 6.300 3.160 -9.654 1.00 95.06 89 ARG A C 1
ATOM 623 O O . ARG A 1 89 ? 5.317 3.087 -10.387 1.00 95.06 89 ARG A O 1
ATOM 630 N N . LYS A 1 90 ? 7.314 4.003 -9.883 1.00 95.81 90 LYS A N 1
ATOM 631 C CA . LYS A 1 90 ? 7.358 4.928 -11.030 1.00 95.81 90 LYS A CA 1
ATOM 632 C C . LYS A 1 90 ? 7.230 4.172 -12.356 1.00 95.81 90 LYS A C 1
ATOM 634 O O . LYS A 1 90 ? 6.403 4.531 -13.188 1.00 95.81 90 LYS A O 1
ATOM 639 N N . ARG A 1 91 ? 7.980 3.075 -12.522 1.00 95.12 91 ARG A N 1
ATOM 640 C CA . ARG A 1 91 ? 7.964 2.247 -13.743 1.00 95.12 91 ARG A CA 1
ATOM 641 C C . ARG A 1 91 ? 6.611 1.563 -13.979 1.00 95.12 91 ARG A C 1
ATOM 643 O O . ARG A 1 91 ? 6.151 1.512 -15.116 1.00 95.12 91 ARG A O 1
ATOM 650 N N . 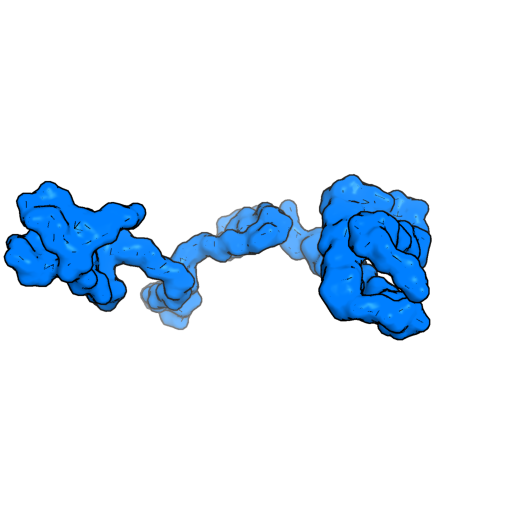ILE A 1 92 ? 5.992 1.042 -12.917 1.00 96.19 92 ILE A N 1
ATOM 651 C CA . ILE A 1 92 ? 4.667 0.403 -12.962 1.00 96.19 92 ILE A CA 1
ATOM 652 C C . ILE A 1 92 ? 3.595 1.423 -13.343 1.00 96.19 92 ILE A C 1
ATOM 654 O O . ILE A 1 92 ? 2.788 1.128 -14.214 1.00 96.19 92 ILE A O 1
ATOM 658 N N . ASN A 1 93 ? 3.619 2.624 -12.756 1.00 96.00 93 ASN A N 1
ATOM 659 C CA . ASN A 1 93 ? 2.660 3.683 -13.089 1.00 96.00 93 ASN A CA 1
ATOM 660 C C . ASN A 1 93 ? 2.827 4.154 -14.539 1.00 96.00 93 ASN A C 1
ATOM 662 O O . ASN A 1 93 ? 1.847 4.236 -15.269 1.00 96.00 93 ASN A O 1
ATOM 666 N N . GLN A 1 94 ? 4.064 4.384 -14.992 1.00 95.56 94 GLN A N 1
ATOM 667 C CA . GLN A 1 94 ? 4.333 4.770 -16.381 1.00 95.56 94 GLN A CA 1
ATOM 668 C C . GLN A 1 94 ? 3.787 3.746 -17.384 1.00 95.56 94 GLN A C 1
ATOM 670 O O . GLN A 1 94 ? 3.071 4.122 -18.309 1.00 95.56 94 GLN A O 1
ATOM 675 N N . LEU A 1 95 ? 4.093 2.457 -17.199 1.00 94.31 95 LEU A N 1
ATOM 676 C CA . LEU A 1 95 ? 3.612 1.406 -18.100 1.00 94.31 95 LEU A CA 1
ATOM 677 C C . LEU A 1 95 ? 2.107 1.151 -17.954 1.00 94.31 95 LEU A C 1
ATOM 679 O O . LEU A 1 95 ? 1.433 0.946 -18.956 1.00 94.31 95 LEU A O 1
ATOM 683 N N . GLY A 1 96 ? 1.567 1.202 -16.737 1.00 93.44 96 GLY A N 1
ATOM 684 C CA . GLY A 1 96 ? 0.137 1.035 -16.478 1.00 93.44 96 GLY A CA 1
ATOM 685 C C . GLY A 1 96 ? -0.710 2.112 -17.155 1.00 93.44 96 GLY A C 1
ATOM 686 O O . GLY A 1 96 ? -1.701 1.785 -17.802 1.00 93.44 96 GLY A O 1
ATOM 687 N N . HIS A 1 97 ? -0.283 3.378 -17.092 1.00 94.19 97 HIS A N 1
ATOM 688 C CA . HIS A 1 97 ? -0.964 4.472 -17.789 1.00 94.19 97 HIS A CA 1
ATOM 689 C C . HIS A 1 97 ? -0.832 4.375 -19.314 1.00 94.19 97 HIS A C 1
ATOM 691 O O . HIS A 1 97 ? -1.805 4.631 -20.016 1.00 94.19 97 HIS A O 1
ATOM 697 N N . GLN A 1 98 ? 0.329 3.958 -19.838 1.00 93.38 98 GLN A N 1
ATOM 698 C CA . GLN A 1 98 ? 0.498 3.711 -21.280 1.00 93.38 98 GLN A CA 1
ATOM 699 C C . GLN A 1 98 ? -0.407 2.583 -21.791 1.00 93.38 98 GLN A C 1
ATOM 701 O O . GLN A 1 98 ? -0.875 2.635 -22.923 1.00 93.38 98 GLN A O 1
ATOM 706 N N . LEU A 1 99 ? -0.671 1.581 -20.952 1.00 90.19 99 LEU A N 1
ATOM 707 C CA . LEU A 1 99 ? -1.593 0.482 -21.237 1.00 90.19 99 LEU A CA 1
ATOM 708 C C . LEU A 1 99 ? -3.058 0.825 -20.907 1.00 90.19 99 LEU A C 1
ATOM 710 O O . LEU A 1 99 ? -3.900 -0.065 -20.970 1.00 90.19 99 LEU A O 1
ATOM 714 N N . GLN A 1 100 ? -3.355 2.078 -20.532 1.00 90.25 100 GLN A N 1
ATOM 715 C CA . GLN A 1 100 ? -4.684 2.565 -20.134 1.00 90.25 100 GLN A CA 1
ATOM 716 C C . GLN A 1 100 ? -5.371 1.696 -19.065 1.00 90.25 100 GLN A C 1
ATOM 718 O O . GLN A 1 100 ? -6.588 1.525 -19.053 1.00 90.25 100 GLN A O 1
ATOM 723 N N . MET A 1 101 ? -4.586 1.144 -18.140 1.00 88.56 101 MET A N 1
ATOM 724 C CA . MET A 1 101 ? -5.110 0.320 -17.056 1.00 88.56 101 MET A CA 1
ATOM 725 C C . MET A 1 101 ? -5.766 1.176 -15.969 1.00 88.56 101 MET A C 1
ATOM 727 O O . MET A 1 101 ? -5.315 2.282 -15.669 1.00 88.56 101 MET A O 1
ATOM 731 N N . ASN A 1 102 ? -6.793 0.628 -15.317 1.00 91.31 102 ASN A N 1
ATOM 732 C CA . ASN A 1 102 ? -7.428 1.272 -14.169 1.00 91.31 102 ASN A CA 1
ATOM 733 C C . ASN A 1 102 ? -6.445 1.401 -12.984 1.00 91.31 102 ASN A C 1
ATOM 735 O O . ASN A 1 102 ? -5.648 0.492 -12.734 1.00 91.31 102 ASN A O 1
ATOM 739 N N . GLN A 1 103 ? -6.551 2.484 -12.205 1.00 91.50 103 GLN A N 1
ATOM 740 C CA . GLN A 1 103 ? -5.671 2.772 -11.065 1.00 91.50 103 GLN A CA 1
ATOM 741 C C . GLN A 1 103 ? -5.662 1.630 -10.038 1.00 91.50 103 GLN A C 1
ATOM 743 O O . GLN A 1 103 ? -4.600 1.225 -9.572 1.00 91.50 103 GLN A O 1
ATOM 748 N N . HIS A 1 104 ? -6.823 1.017 -9.785 1.00 91.88 104 HIS A N 1
ATOM 749 C CA . HIS A 1 104 ? -6.943 -0.155 -8.913 1.00 91.88 104 HIS A CA 1
ATOM 750 C C . HIS A 1 104 ? -6.043 -1.327 -9.359 1.00 91.88 104 HIS A C 1
ATOM 752 O O . HIS A 1 104 ? -5.380 -1.973 -8.543 1.00 91.88 104 HIS A O 1
ATOM 758 N N . CYS A 1 105 ? -5.961 -1.579 -10.671 1.00 92.44 105 CYS A N 1
ATOM 759 C CA . CYS A 1 105 ? -5.104 -2.628 -11.225 1.00 92.44 105 CYS A CA 1
ATOM 760 C C . CYS A 1 105 ? -3.617 -2.266 -11.094 1.00 92.44 105 CYS A C 1
ATOM 762 O O . CYS A 1 105 ? -2.795 -3.125 -10.774 1.00 92.44 105 CYS A O 1
ATOM 764 N N . ILE A 1 106 ? -3.268 -0.993 -11.303 1.00 94.50 106 ILE A N 1
ATOM 765 C CA . ILE A 1 106 ? -1.895 -0.482 -11.163 1.00 94.50 106 ILE A CA 1
ATOM 766 C C . ILE A 1 106 ? -1.415 -0.617 -9.708 1.00 94.50 106 ILE A C 1
ATOM 768 O O . ILE A 1 106 ? -0.310 -1.113 -9.464 1.00 94.50 106 ILE A O 1
ATOM 772 N N . ASP A 1 107 ? -2.252 -0.256 -8.734 1.00 94.75 107 ASP A N 1
ATOM 773 C CA . ASP A 1 107 ? -1.928 -0.374 -7.308 1.00 94.75 107 ASP A CA 1
ATOM 774 C C . ASP A 1 107 ? -1.805 -1.839 -6.871 1.00 94.75 107 ASP A C 1
ATOM 776 O O . ASP A 1 107 ? -0.870 -2.214 -6.153 1.00 94.75 107 ASP A O 1
ATOM 780 N N . THR A 1 108 ? -2.679 -2.707 -7.385 1.00 94.31 108 THR A N 1
ATOM 781 C CA . THR A 1 108 ? -2.596 -4.156 -7.157 1.00 94.31 108 THR A CA 1
ATOM 782 C C . THR A 1 108 ? -1.308 -4.743 -7.748 1.00 94.31 108 THR A C 1
ATOM 784 O O . THR A 1 108 ? -0.617 -5.526 -7.090 1.00 94.31 108 THR A O 1
ATOM 787 N N . ALA A 1 109 ? -0.901 -4.303 -8.943 1.00 95.25 109 ALA A N 1
ATOM 788 C CA . ALA A 1 109 ? 0.354 -4.725 -9.567 1.00 95.25 109 ALA A CA 1
ATOM 789 C C . ALA A 1 109 ? 1.573 -4.269 -8.753 1.00 95.25 109 ALA A C 1
ATOM 791 O O . ALA A 1 109 ? 2.540 -5.022 -8.593 1.00 95.25 109 ALA A O 1
ATOM 792 N N . TYR A 1 110 ? 1.515 -3.066 -8.175 1.00 96.00 110 TYR A N 1
ATOM 793 C CA . TYR A 1 110 ? 2.539 -2.580 -7.256 1.00 96.00 110 TYR A CA 1
ATOM 794 C C . TYR A 1 110 ? 2.619 -3.411 -5.966 1.00 96.00 110 TYR A C 1
ATOM 796 O O . TYR A 1 110 ? 3.721 -3.675 -5.476 1.00 96.00 110 TYR A O 1
ATOM 804 N N . ASN A 1 111 ? 1.494 -3.901 -5.440 1.00 94.50 111 ASN A N 1
ATOM 805 C CA . ASN A 1 111 ? 1.491 -4.812 -4.293 1.00 94.50 111 ASN A CA 1
ATOM 806 C C . ASN A 1 111 ? 2.183 -6.150 -4.610 1.00 94.50 111 ASN A C 1
ATOM 808 O O . ASN A 1 111 ? 3.015 -6.610 -3.822 1.00 94.50 111 ASN A O 1
ATOM 812 N N . PHE A 1 112 ? 1.952 -6.725 -5.796 1.00 94.62 112 PHE A N 1
ATOM 813 C CA . PHE A 1 112 ? 2.697 -7.906 -6.251 1.00 94.62 112 PHE A CA 1
ATOM 814 C C . PHE A 1 112 ? 4.195 -7.635 -6.415 1.00 94.62 112 PHE A C 1
ATOM 816 O O . PHE A 1 112 ? 5.021 -8.464 -6.023 1.00 94.62 112 PHE A O 1
ATOM 823 N N . TYR A 1 113 ? 4.569 -6.465 -6.935 1.00 95.12 113 TYR A N 1
ATOM 824 C CA . TYR A 1 113 ? 5.972 -6.066 -7.037 1.00 95.12 113 TYR A CA 1
ATOM 825 C C . TYR A 1 113 ? 6.633 -5.930 -5.656 1.00 95.12 113 TYR A C 1
ATOM 827 O O . TYR A 1 113 ? 7.724 -6.463 -5.441 1.00 95.12 113 TYR A O 1
ATOM 835 N N . LYS A 1 114 ? 5.955 -5.302 -4.683 1.00 92.69 114 LYS A N 1
ATOM 836 C CA . LYS A 1 114 ? 6.413 -5.230 -3.282 1.00 92.69 114 LYS A CA 1
A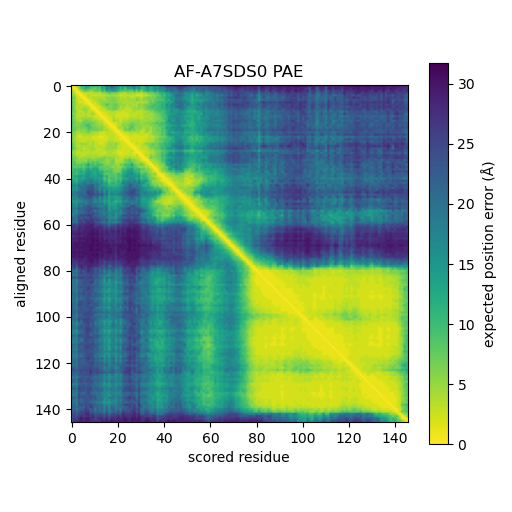TOM 837 C C . LYS A 1 114 ? 6.662 -6.624 -2.700 1.00 92.69 114 LYS A C 1
ATOM 839 O O . LYS A 1 114 ? 7.713 -6.858 -2.097 1.00 92.69 114 LYS A O 1
ATOM 844 N N . LEU A 1 115 ? 5.751 -7.573 -2.928 1.00 92.00 115 LEU A N 1
ATOM 845 C CA . LEU A 1 115 ? 5.918 -8.969 -2.510 1.00 92.00 115 LEU A CA 1
ATOM 846 C C . LEU A 1 115 ? 7.130 -9.634 -3.187 1.00 92.00 115 LEU A C 1
ATOM 848 O O . LEU A 1 115 ? 7.910 -10.320 -2.523 1.00 92.00 115 LEU A O 1
ATOM 852 N N . ALA A 1 116 ? 7.326 -9.407 -4.488 1.00 92.44 116 ALA A N 1
ATOM 853 C CA . ALA A 1 116 ? 8.453 -9.953 -5.240 1.00 92.44 116 ALA A CA 1
ATOM 854 C C . ALA A 1 116 ? 9.806 -9.428 -4.731 1.00 92.44 116 ALA A C 1
ATOM 856 O O . ALA A 1 116 ? 10.756 -10.203 -4.598 1.00 92.44 116 ALA A O 1
ATOM 857 N N . VAL A 1 117 ? 9.892 -8.137 -4.388 1.00 91.25 117 VAL A N 1
ATOM 858 C CA . VAL A 1 117 ? 11.091 -7.539 -3.776 1.00 91.25 117 VAL A CA 1
ATOM 859 C C . VAL A 1 117 ? 11.323 -8.105 -2.373 1.00 91.25 117 VAL A C 1
ATOM 861 O O . VAL A 1 117 ? 12.450 -8.481 -2.051 1.00 91.25 117 VAL A O 1
ATOM 864 N N . ASN A 1 118 ? 10.267 -8.253 -1.560 1.00 87.94 118 ASN A N 1
ATOM 865 C CA . ASN A 1 118 ? 10.336 -8.888 -0.236 1.00 87.94 118 ASN A CA 1
ATOM 866 C C . ASN A 1 118 ? 10.926 -10.300 -0.299 1.00 87.94 118 ASN A C 1
ATOM 868 O O . ASN A 1 118 ? 11.828 -10.628 0.467 1.00 87.94 118 ASN A O 1
ATOM 872 N N . LYS A 1 119 ? 10.477 -11.102 -1.266 1.00 88.00 119 LYS A N 1
ATOM 873 C CA . LYS A 1 119 ? 10.950 -12.475 -1.491 1.00 88.00 119 LYS A CA 1
ATOM 874 C C . LYS A 1 119 ? 12.260 -12.563 -2.290 1.00 88.00 119 LYS A C 1
ATOM 876 O O . LYS A 1 119 ? 12.662 -13.654 -2.676 1.00 88.00 119 LYS A O 1
ATOM 881 N N . ARG A 1 120 ? 12.929 -11.431 -2.559 1.00 87.31 120 ARG A N 1
ATOM 882 C CA . ARG A 1 120 ? 14.166 -11.326 -3.362 1.00 87.31 120 ARG A CA 1
ATOM 883 C C . ARG A 1 120 ? 14.068 -11.918 -4.781 1.00 87.31 120 ARG A C 1
ATOM 885 O O . ARG A 1 120 ? 15.092 -12.227 -5.386 1.00 87.31 120 ARG A O 1
ATOM 892 N N . LEU A 1 121 ? 12.866 -12.002 -5.358 1.00 87.38 121 LEU A N 1
ATOM 893 C CA . LEU A 1 121 ? 12.622 -12.518 -6.717 1.00 87.38 121 LEU A CA 1
ATOM 894 C C . LEU A 1 121 ? 13.066 -11.548 -7.825 1.00 87.38 121 LEU A C 1
ATOM 896 O O . LEU A 1 121 ? 13.069 -11.898 -9.005 1.00 87.38 121 LEU A O 1
ATOM 900 N N . THR A 1 122 ? 13.438 -10.323 -7.453 1.00 87.56 122 THR A N 1
ATOM 901 C CA . THR A 1 122 ? 13.915 -9.276 -8.364 1.00 87.56 122 THR A CA 1
ATOM 902 C C . THR A 1 122 ? 15.433 -9.292 -8.562 1.00 87.56 122 THR A C 1
ATOM 904 O O . THR A 1 122 ? 15.936 -8.650 -9.484 1.00 87.56 122 THR A O 1
ATOM 907 N N . ARG A 1 123 ? 16.184 -10.038 -7.737 1.00 86.06 123 ARG A N 1
ATOM 908 C CA . ARG A 1 123 ? 17.653 -10.074 -7.798 1.00 86.06 123 ARG A CA 1
ATOM 909 C C . ARG A 1 123 ? 18.121 -10.759 -9.087 1.00 86.06 123 ARG A C 1
ATOM 911 O O . ARG A 1 123 ? 17.707 -11.872 -9.387 1.00 86.06 123 ARG A O 1
ATOM 918 N N . GLY A 1 124 ? 18.995 -10.090 -9.842 1.00 87.88 124 GLY A N 1
ATOM 919 C CA . GLY A 1 124 ? 19.562 -10.612 -11.096 1.00 87.88 124 GLY A CA 1
ATOM 920 C C . GLY A 1 124 ? 18.635 -10.522 -12.313 1.00 87.88 124 GLY A C 1
ATOM 921 O O . GLY A 1 124 ? 19.016 -10.940 -13.402 1.00 87.88 124 GLY A O 1
ATOM 922 N N . ARG A 1 125 ? 17.431 -9.956 -12.165 1.00 90.56 125 ARG A N 1
ATOM 923 C CA . ARG A 1 125 ? 16.481 -9.751 -13.266 1.00 90.56 125 ARG A CA 1
ATOM 924 C C . ARG A 1 125 ? 16.376 -8.269 -13.595 1.00 90.56 125 ARG A C 1
ATOM 926 O O . ARG A 1 125 ? 16.391 -7.423 -12.706 1.00 90.56 125 ARG A O 1
ATOM 933 N N . ARG A 1 126 ? 16.229 -7.942 -14.882 1.00 91.81 126 ARG A N 1
ATOM 934 C CA . ARG A 1 126 ? 15.966 -6.557 -15.300 1.00 91.81 126 ARG A CA 1
ATOM 935 C C . ARG A 1 126 ? 14.611 -6.109 -14.753 1.00 91.81 126 ARG A C 1
ATOM 937 O O . ARG A 1 126 ? 13.609 -6.789 -14.973 1.00 91.81 126 ARG A O 1
ATOM 944 N N . THR A 1 127 ? 14.571 -4.935 -14.127 1.00 90.94 127 THR A N 1
ATOM 945 C CA . THR A 1 127 ? 13.359 -4.368 -13.513 1.00 90.94 127 THR A CA 1
ATOM 946 C C . THR A 1 127 ? 12.188 -4.294 -14.491 1.00 90.94 127 THR A C 1
ATOM 948 O O . THR A 1 127 ? 11.065 -4.602 -14.113 1.00 90.94 127 THR A O 1
ATOM 951 N N . ALA A 1 128 ? 12.447 -3.981 -15.766 1.00 92.19 128 ALA A N 1
ATOM 952 C CA . ALA A 1 128 ? 11.422 -3.944 -16.809 1.00 92.19 128 ALA A CA 1
ATOM 953 C C . ALA A 1 128 ? 10.662 -5.277 -16.969 1.00 92.19 128 ALA A C 1
ATOM 955 O O . ALA A 1 128 ? 9.440 -5.263 -17.075 1.00 92.19 128 ALA A O 1
ATOM 956 N N . HIS A 1 129 ? 11.355 -6.424 -16.918 1.00 94.44 129 HIS A N 1
ATOM 957 C CA . HIS A 1 129 ? 10.706 -7.737 -17.023 1.00 94.44 129 HIS A CA 1
ATOM 958 C C . HIS A 1 129 ? 9.856 -8.053 -15.793 1.00 94.44 129 HIS A C 1
ATOM 960 O O . HIS A 1 129 ? 8.762 -8.591 -15.920 1.00 94.44 129 HIS A O 1
ATOM 966 N N . VAL A 1 130 ? 10.347 -7.703 -14.601 1.00 94.75 130 VAL A N 1
ATOM 967 C CA . VAL A 1 130 ? 9.607 -7.917 -13.350 1.00 94.75 130 VAL A CA 1
ATOM 968 C C . VAL A 1 130 ? 8.328 -7.082 -13.345 1.00 94.75 130 VAL A C 1
ATOM 970 O O . VAL A 1 130 ? 7.259 -7.601 -13.048 1.00 94.75 130 VAL A O 1
ATOM 973 N N . VAL A 1 131 ? 8.429 -5.807 -13.725 1.00 94.94 131 VAL A N 1
ATOM 974 C CA . VAL A 1 131 ? 7.290 -4.886 -13.809 1.00 94.94 131 VAL A CA 1
ATOM 975 C C . VAL A 1 131 ? 6.245 -5.385 -14.807 1.00 94.94 131 VAL A C 1
ATOM 977 O O . VAL A 1 131 ? 5.069 -5.467 -14.458 1.00 94.94 131 VAL A O 1
ATOM 980 N N . ALA A 1 132 ? 6.667 -5.787 -16.010 1.00 94.25 132 ALA A N 1
ATOM 981 C CA . ALA A 1 132 ? 5.764 -6.344 -17.014 1.00 94.25 132 ALA A CA 1
ATOM 982 C C . ALA A 1 132 ? 5.076 -7.632 -16.526 1.00 94.25 132 ALA A C 1
ATOM 984 O O . ALA A 1 132 ? 3.876 -7.797 -16.727 1.00 94.25 132 ALA A O 1
ATOM 985 N N . ALA A 1 133 ? 5.805 -8.517 -15.837 1.00 94.75 133 ALA A N 1
ATOM 986 C CA . ALA A 1 133 ? 5.241 -9.740 -15.270 1.00 94.75 133 ALA A CA 1
ATOM 987 C C . ALA A 1 133 ? 4.204 -9.456 -14.168 1.00 94.75 133 ALA A C 1
ATOM 989 O O . ALA A 1 133 ? 3.162 -10.105 -14.138 1.00 94.75 133 ALA A O 1
ATOM 990 N N . CYS A 1 134 ? 4.459 -8.480 -13.287 1.00 94.69 134 CYS A N 1
ATOM 991 C CA . CYS 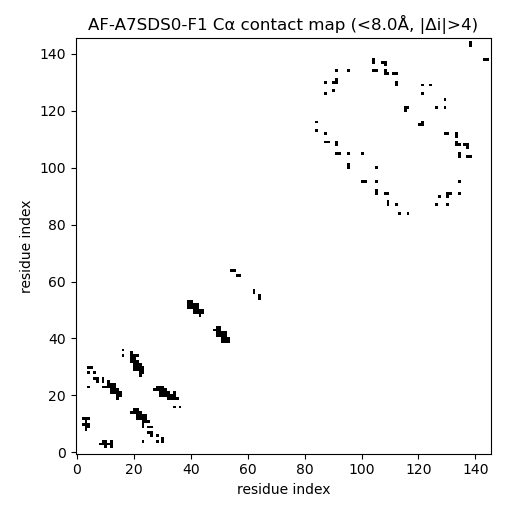A 1 134 ? 3.504 -8.066 -12.255 1.00 94.69 134 CYS A CA 1
ATOM 992 C C . CYS A 1 134 ? 2.221 -7.483 -12.864 1.00 94.69 134 CYS A C 1
ATOM 994 O O . CYS A 1 134 ? 1.133 -7.845 -12.427 1.00 94.69 134 CYS A O 1
ATOM 996 N N . LEU A 1 135 ? 2.340 -6.629 -13.887 1.00 93.62 135 LEU A N 1
ATOM 997 C CA . LEU A 1 135 ? 1.186 -6.078 -14.606 1.00 93.62 135 LEU A CA 1
ATOM 998 C C . LEU A 1 135 ? 0.389 -7.181 -15.313 1.00 93.62 135 LEU A C 1
ATOM 1000 O O . LEU A 1 135 ? -0.822 -7.268 -15.143 1.00 93.62 135 LEU A O 1
ATOM 1004 N N . TYR A 1 136 ? 1.072 -8.076 -16.033 1.00 93.62 136 TYR A N 1
ATOM 1005 C CA . TYR A 1 136 ? 0.436 -9.209 -16.706 1.00 93.62 136 TYR A CA 1
ATOM 1006 C C . TYR A 1 136 ? -0.324 -10.118 -15.733 1.00 93.62 136 TYR A C 1
ATOM 1008 O O . TYR A 1 136 ? -1.426 -10.569 -16.043 1.00 93.62 136 TYR A O 1
ATOM 1016 N N . LEU A 1 137 ? 0.246 -10.372 -14.551 1.00 93.25 137 LEU A N 1
ATOM 1017 C CA . LEU A 1 137 ? -0.392 -11.191 -13.527 1.00 93.25 137 LEU A CA 1
ATOM 1018 C C . LEU A 1 137 ? -1.727 -10.585 -13.078 1.00 93.25 137 LEU A C 1
ATOM 1020 O O . LEU A 1 137 ? -2.709 -11.318 -13.020 1.00 93.25 137 LEU A O 1
ATOM 1024 N N . VAL A 1 138 ? -1.783 -9.268 -12.853 1.00 93.06 138 VAL A N 1
ATOM 1025 C CA . VAL A 1 138 ? -3.028 -8.573 -12.478 1.00 93.06 138 VAL A CA 1
ATOM 1026 C C . VAL A 1 138 ? -4.052 -8.582 -13.605 1.00 93.06 138 VAL A C 1
ATOM 1028 O O . VAL A 1 138 ? -5.209 -8.920 -13.369 1.00 93.06 138 VAL A O 1
ATOM 1031 N N . CYS A 1 139 ? -3.638 -8.284 -14.841 1.00 89.50 139 CYS A N 1
ATOM 1032 C CA . CYS A 1 139 ? -4.551 -8.353 -15.986 1.00 89.50 139 CYS A CA 1
ATOM 1033 C C . CYS A 1 139 ? -5.173 -9.749 -16.122 1.00 89.50 139 CYS A C 1
ATOM 1035 O O . CYS A 1 139 ? -6.341 -9.896 -16.468 1.00 89.50 139 CYS A O 1
ATOM 1037 N N . ARG A 1 140 ? -4.394 -10.796 -15.825 1.00 90.06 140 ARG A N 1
ATOM 1038 C CA . ARG A 1 140 ? -4.875 -12.175 -15.892 1.00 90.06 140 ARG A CA 1
ATOM 1039 C C . ARG A 1 140 ? -5.818 -12.533 -14.741 1.00 90.06 140 ARG A C 1
ATOM 1041 O O . ARG A 1 140 ? -6.745 -13.308 -14.968 1.00 90.06 140 ARG A O 1
ATOM 1048 N N . THR A 1 141 ? -5.597 -12.021 -13.528 1.00 87.00 141 THR A N 1
ATOM 1049 C CA . THR A 1 141 ? -6.457 -12.313 -12.365 1.00 87.00 141 THR A CA 1
ATOM 1050 C C . THR A 1 141 ? -7.798 -11.597 -12.437 1.00 87.00 141 THR A C 1
ATOM 1052 O O . THR A 1 141 ? -8.817 -12.214 -12.145 1.00 87.00 141 THR A O 1
ATOM 1055 N N . GLU A 1 142 ? -7.812 -10.342 -12.889 1.00 80.62 142 GLU A N 1
ATOM 1056 C CA . GLU A 1 142 ? -9.030 -9.524 -12.995 1.00 80.62 142 GLU A CA 1
ATOM 1057 C C . GLU A 1 142 ? -9.929 -9.934 -14.176 1.00 80.62 142 GLU A C 1
ATOM 1059 O O . GLU A 1 142 ? -11.032 -9.417 -14.324 1.00 80.62 142 GLU A O 1
ATOM 1064 N N . ARG A 1 143 ? -9.479 -10.877 -15.024 1.00 69.38 143 ARG A N 1
ATOM 1065 C CA . ARG A 1 143 ? -10.162 -11.325 -16.255 1.00 69.38 143 ARG A CA 1
ATOM 1066 C C . ARG A 1 143 ? -10.612 -10.174 -17.158 1.00 69.38 143 ARG A C 1
ATOM 1068 O O . ARG A 1 143 ? -11.515 -10.375 -17.961 1.00 69.38 143 ARG A O 1
ATOM 1075 N N . THR A 1 144 ? -10.001 -8.999 -17.052 1.00 58.88 144 THR A N 1
ATOM 1076 C CA . THR A 1 144 ? -10.269 -7.875 -17.940 1.00 58.88 144 THR A CA 1
ATOM 1077 C C . THR A 1 144 ? -9.612 -8.182 -19.285 1.00 58.88 144 THR A C 1
ATOM 1079 O O . THR A 1 144 ? -8.378 -8.199 -19.381 1.00 58.88 144 THR A O 1
ATOM 1082 N N . PRO A 1 145 ? -10.390 -8.500 -20.340 1.00 52.59 145 PRO A N 1
ATOM 1083 C CA . PRO A 1 145 ? -9.848 -8.432 -21.680 1.00 52.59 145 PRO A CA 1
ATOM 1084 C C . PRO A 1 145 ? -9.621 -6.948 -21.983 1.00 52.59 145 PRO A C 1
ATOM 1086 O O . PRO A 1 145 ? -10.324 -6.087 -21.459 1.00 52.59 145 PRO A O 1
ATOM 1089 N N . ARG A 1 146 ? -8.573 -6.684 -22.753 1.00 50.47 146 ARG A N 1
ATOM 1090 C CA . ARG A 1 146 ? -8.137 -5.340 -23.143 1.00 50.47 146 ARG A CA 1
ATOM 1091 C C . ARG A 1 146 ? -9.275 -4.426 -23.575 1.00 50.47 146 ARG A C 1
ATOM 1093 O O . ARG A 1 146 ? -10.163 -4.929 -24.298 1.00 50.47 146 ARG A O 1
#

Sequence (146 aa):
MSSVCSNCGGSDIDLDPSRGDAVCMGCGSVLEDNIIVSEVQFQENSLGGTSAIGQFVSSEGNKAGIGLGTGFRHGLAQESRAITLENGRKRINQLGHQLQMNQHCIDTAYNFYKLAVNKRLTRGRRTAHVVAACLYLVCRTERTPR

Solvent-accessible surface area (backbone atoms only — not comparable to full-atom values): 9260 Å² total; per-residue (Å²): 135,75,78,49,38,92,88,78,64,44,66,54,63,49,75,41,80,90,81,18,38,31,32,26,74,82,77,71,48,74,79,42,83,68,64,86,69,95,70,88,48,74,43,76,43,100,85,81,44,80,42,70,63,77,80,81,77,60,95,84,64,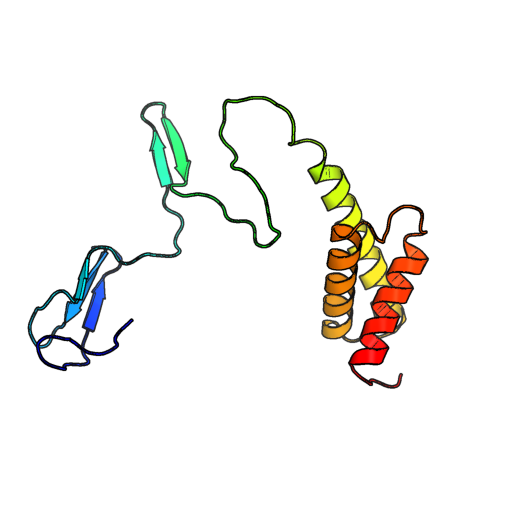85,61,80,73,94,65,97,82,75,78,99,80,73,80,75,64,55,58,64,50,52,51,52,50,51,56,49,45,54,54,42,49,56,52,30,57,75,67,69,51,56,66,71,53,44,55,50,16,45,51,51,45,53,50,34,55,74,71,54,69,51,70,96,51,62,66,70,60,55,48,51,50,29,46,50,50,40,45,62,71,71,66,56,75,132

Secondary structure (DSSP, 8-state):
--SS-TTT----EEEETTTTEEEETTT--EEEES----S-EEEEETTTEEEEES----TTS------SSS---SSSHHHHHHHHHHHHHHHHHHHHHHTT--HHHHHHHHHHHHHHHHTTTTTTS-HHHHHHHHHHHHHHHTT---

Mean predicted aligned error: 14.95 Å

InterPro domains:
  IPR000812 Transcription factor TFIIB [PR00685] (17-37)
  IPR000812 Transcription factor TFIIB [PR00685] (132-146)
  IPR000812 Transcription factor TFIIB [PTHR11618] (1-146)
  IPR013137 Zinc finger, TFIIB-type [PF08271] (4-44)
  IPR013137 Zinc finger, TFIIB-type [PS51134] (1-32)
  IPR013150 Transcription factor TFIIB, cyclin-like domain [PF00382] (84-146)
  IPR036915 Cyclin-like superfamily [SSF47954] (87-146)

Organism: Nematostella vectensis (NCBI:txid45351)